Protein AF-A0A955D7P8-F1 (afdb_monomer_lite)

Radius of gyration: 14.55 Å; chains: 1; bounding box: 32×31×32 Å

Structure (mmCIF, N/CA/C/O backbone):
data_AF-A0A955D7P8-F1
#
_entry.id   AF-A0A955D7P8-F1
#
loop_
_atom_site.group_PDB
_atom_site.id
_atom_site.type_symbol
_atom_site.label_atom_id
_atom_site.label_alt_id
_atom_site.label_comp_id
_atom_site.label_asym_id
_atom_site.label_entity_id
_atom_site.label_seq_id
_atom_site.pdbx_PDB_ins_code
_atom_site.Cartn_x
_atom_site.Cartn_y
_atom_site.Cartn_z
_atom_site.occupancy
_atom_site.B_iso_or_equ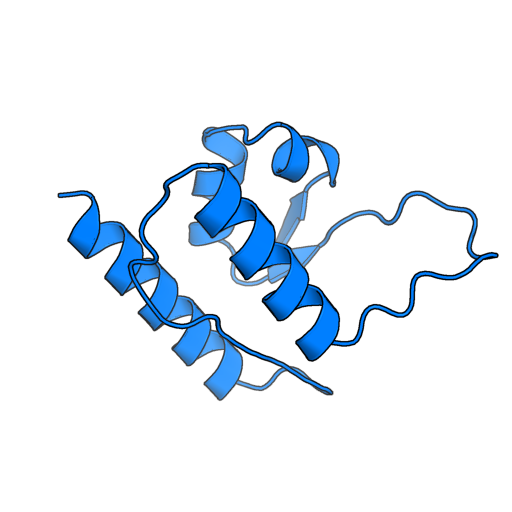iv
_atom_site.auth_seq_id
_atom_site.auth_comp_id
_atom_site.auth_asym_id
_atom_site.auth_atom_id
_atom_site.pdbx_PDB_model_num
ATOM 1 N N . MET A 1 1 ? -11.974 1.093 -14.147 1.00 68.31 1 MET A N 1
ATOM 2 C CA . MET A 1 1 ? -12.188 2.540 -14.276 1.00 68.31 1 MET A CA 1
ATOM 3 C C . MET A 1 1 ? -10.870 3.252 -14.055 1.00 68.31 1 MET A C 1
ATOM 5 O O . MET A 1 1 ? -10.226 3.024 -13.035 1.00 68.31 1 MET A O 1
ATOM 9 N N . ASP A 1 2 ? -10.479 4.079 -15.022 1.00 63.50 2 ASP A N 1
ATOM 10 C CA . ASP A 1 2 ? -9.284 4.917 -14.929 1.00 63.50 2 ASP A CA 1
ATOM 11 C C . ASP A 1 2 ? -9.656 6.241 -14.264 1.00 63.50 2 ASP A C 1
ATOM 13 O O . ASP A 1 2 ? -10.602 6.906 -14.696 1.00 63.50 2 ASP A O 1
ATOM 17 N N . ILE A 1 3 ? -8.914 6.627 -13.227 1.00 67.81 3 ILE A N 1
ATOM 18 C CA . ILE A 1 3 ? -9.091 7.922 -12.565 1.00 67.81 3 ILE A CA 1
ATOM 19 C C . ILE A 1 3 ? -7.801 8.733 -12.618 1.00 67.81 3 ILE A C 1
ATOM 21 O O . ILE A 1 3 ? -6.698 8.224 -12.406 1.00 67.81 3 ILE A O 1
ATOM 25 N N . VAL A 1 4 ? -7.948 10.023 -12.907 1.00 75.00 4 VAL A N 1
ATOM 26 C CA . VAL A 1 4 ? -6.848 10.984 -12.868 1.00 75.00 4 VAL A CA 1
ATOM 27 C C . VAL A 1 4 ? -6.963 11.754 -11.565 1.00 75.00 4 VAL A C 1
ATOM 29 O O . VAL A 1 4 ? -7.986 12.383 -11.304 1.00 75.00 4 VAL A O 1
ATOM 32 N N . VAL A 1 5 ? -5.915 11.701 -10.749 1.00 74.81 5 VAL A N 1
ATOM 33 C CA . VAL A 1 5 ? -5.880 12.369 -9.448 1.00 74.81 5 VAL A CA 1
ATOM 34 C C . VAL A 1 5 ? -4.673 13.297 -9.381 1.00 74.81 5 VAL A C 1
ATOM 36 O O . VAL A 1 5 ? -3.539 12.911 -9.671 1.00 74.81 5 VAL A O 1
ATOM 39 N N . SER A 1 6 ? -4.909 14.557 -9.016 1.00 74.50 6 SER A N 1
ATOM 40 C CA . SER A 1 6 ? -3.808 15.486 -8.753 1.00 74.50 6 SER A CA 1
ATOM 41 C C . SER A 1 6 ? -2.995 14.992 -7.5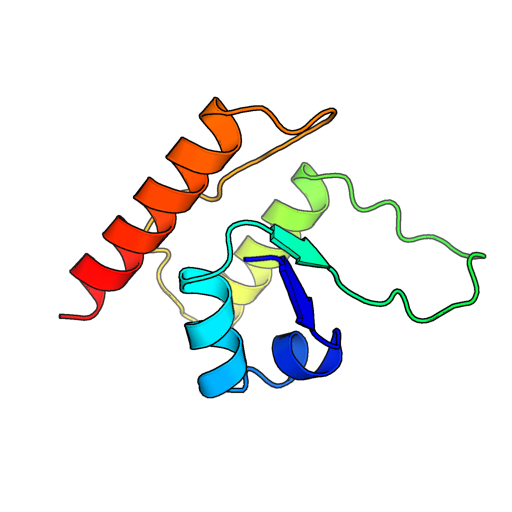48 1.00 74.50 6 SER A C 1
ATOM 43 O O . SER A 1 6 ? -3.598 14.597 -6.544 1.00 74.50 6 SER A O 1
ATOM 45 N N . PRO A 1 7 ? -1.649 15.064 -7.580 1.00 71.62 7 PRO A N 1
ATOM 46 C CA . PRO A 1 7 ? -0.805 14.695 -6.440 1.00 71.62 7 PRO A CA 1
ATOM 47 C C . PRO A 1 7 ? -1.196 15.414 -5.150 1.00 71.62 7 PRO A C 1
ATOM 49 O O . PRO A 1 7 ? -1.001 14.881 -4.061 1.00 71.62 7 PRO A O 1
ATOM 52 N N . TYR A 1 8 ? -1.770 16.613 -5.270 1.00 70.75 8 TYR A N 1
ATOM 53 C CA . TYR A 1 8 ? -2.203 17.400 -4.127 1.00 70.75 8 TYR A CA 1
ATOM 54 C C . TYR A 1 8 ? -3.324 16.733 -3.331 1.00 70.75 8 TYR A C 1
ATOM 56 O O . TYR A 1 8 ? -3.294 16.821 -2.114 1.00 70.75 8 TYR A O 1
ATOM 64 N N . HIS A 1 9 ? -4.246 15.998 -3.961 1.00 74.69 9 HIS A N 1
ATOM 65 C CA . HIS A 1 9 ? -5.294 15.281 -3.218 1.00 74.69 9 HIS A CA 1
ATOM 66 C C . HIS A 1 9 ? -4.726 14.136 -2.366 1.00 74.69 9 HIS A C 1
ATOM 68 O O . HIS A 1 9 ? -5.289 13.796 -1.325 1.00 74.69 9 HIS A O 1
ATOM 74 N N . LEU A 1 10 ? -3.582 13.574 -2.775 1.00 70.12 10 LEU A N 1
ATOM 75 C CA . LEU A 1 10 ? -2.860 12.565 -1.999 1.00 70.12 10 LEU A CA 1
ATOM 76 C C . LEU A 1 10 ? -2.116 13.202 -0.822 1.00 70.12 10 LEU A C 1
ATOM 78 O O . LEU A 1 10 ? -2.142 12.678 0.290 1.00 70.12 10 LEU A O 1
ATOM 82 N N . THR A 1 11 ? -1.457 14.344 -1.043 1.00 65.38 11 THR A N 1
ATOM 83 C CA . THR A 1 11 ? -0.684 15.015 0.013 1.00 65.38 11 THR A CA 1
ATOM 84 C C . THR A 1 11 ? -1.568 15.718 1.041 1.00 65.38 11 THR A C 1
ATOM 86 O O . THR A 1 11 ? -1.175 15.810 2.202 1.00 65.38 11 THR A O 1
ATOM 89 N N . THR A 1 12 ? -2.774 16.148 0.662 1.00 69.12 12 THR A N 1
ATOM 90 C CA . THR A 1 12 ? -3.768 16.732 1.577 1.00 69.12 12 THR A CA 1
ATOM 91 C C . THR A 1 12 ? -4.704 15.702 2.207 1.00 69.12 12 THR A C 1
ATOM 93 O O . THR A 1 12 ? -5.479 16.063 3.089 1.00 69.12 12 THR A O 1
ATOM 96 N N . ARG A 1 13 ? -4.596 14.421 1.821 1.00 73.50 13 ARG A N 1
ATOM 97 C CA . ARG A 1 13 ? -5.385 13.296 2.357 1.00 73.50 13 ARG A CA 1
ATOM 98 C C . ARG A 1 13 ? -6.891 13.524 2.263 1.00 73.50 13 ARG A C 1
ATOM 100 O O . ARG A 1 13 ? -7.634 13.272 3.211 1.00 73.50 13 ARG A O 1
ATOM 107 N N . GLU A 1 14 ? -7.347 14.017 1.124 1.00 77.06 14 GLU A N 1
ATOM 108 C CA . GLU A 1 14 ? -8.766 14.276 0.942 1.00 77.06 14 GLU A CA 1
ATOM 109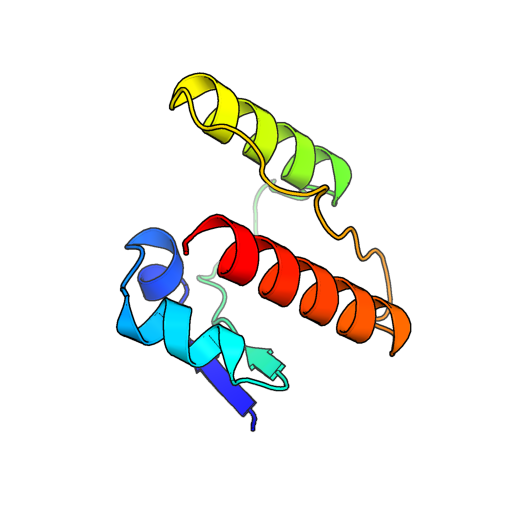 C C . GLU A 1 14 ? -9.553 12.952 0.948 1.00 77.06 14 GLU A C 1
ATOM 111 O O . GLU A 1 14 ? -9.324 12.076 0.112 1.00 77.06 14 GLU A O 1
ATOM 116 N N . ALA A 1 15 ? -10.481 12.789 1.897 1.00 68.44 15 ALA A N 1
ATOM 117 C CA . ALA A 1 15 ? -11.213 11.534 2.092 1.00 68.44 15 ALA A CA 1
ATOM 118 C C . ALA A 1 15 ? -11.926 11.007 0.822 1.00 68.44 15 ALA A C 1
ATOM 120 O O . ALA A 1 15 ? -11.832 9.805 0.563 1.00 68.44 15 ALA A O 1
ATOM 121 N N . PRO A 1 16 ? -12.566 11.850 -0.018 1.00 69.25 16 PRO A N 1
ATOM 122 C CA . PRO A 1 16 ? -13.180 11.396 -1.267 1.00 69.25 16 PRO A CA 1
ATOM 123 C C . PRO A 1 16 ? -12.159 10.862 -2.277 1.00 69.25 16 PRO A C 1
ATOM 125 O O . PRO A 1 16 ? -12.417 9.857 -2.935 1.00 69.25 16 PRO A O 1
ATOM 128 N N . ALA A 1 17 ? -10.984 11.489 -2.377 1.00 73.19 17 ALA A N 1
ATOM 129 C CA . ALA A 1 17 ? -9.922 11.042 -3.275 1.00 73.19 17 ALA A CA 1
ATOM 130 C C . ALA A 1 17 ? -9.331 9.700 -2.821 1.00 73.19 17 ALA A C 1
ATOM 132 O O . ALA A 1 17 ? -9.107 8.815 -3.642 1.00 73.19 17 ALA A O 1
ATOM 133 N N . MET A 1 18 ? -9.151 9.520 -1.509 1.00 77.25 18 MET A N 1
ATOM 134 C CA . MET A 1 18 ? -8.690 8.255 -0.931 1.00 77.25 18 MET A CA 1
ATOM 135 C C . MET A 1 18 ? -9.697 7.123 -1.162 1.00 77.25 18 MET A C 1
ATOM 137 O O . MET A 1 18 ? -9.302 6.024 -1.532 1.00 77.25 18 MET A O 1
ATOM 141 N N . ALA A 1 19 ? -10.996 7.394 -1.012 1.00 71.75 19 ALA A N 1
ATOM 142 C CA . ALA A 1 19 ? -12.046 6.418 -1.299 1.00 71.75 19 ALA A CA 1
ATOM 143 C C . ALA A 1 19 ? -12.124 6.066 -2.796 1.00 71.75 19 ALA A C 1
ATOM 145 O O . ALA A 1 19 ? -12.275 4.898 -3.147 1.00 71.75 19 ALA A O 1
ATOM 146 N N . ALA A 1 20 ? -11.974 7.054 -3.683 1.00 68.50 20 ALA A N 1
ATOM 147 C CA . ALA A 1 20 ? -11.990 6.835 -5.128 1.00 68.50 20 ALA A CA 1
ATOM 148 C C . ALA A 1 20 ? -10.825 5.951 -5.607 1.00 68.50 20 ALA A C 1
ATOM 150 O O . ALA A 1 20 ? -11.010 5.147 -6.518 1.00 68.50 20 ALA A O 1
ATOM 151 N N . LEU A 1 21 ? -9.651 6.046 -4.971 1.00 72.31 21 LEU A N 1
ATOM 152 C CA . LEU A 1 21 ? -8.504 5.178 -5.270 1.00 72.31 21 LEU A CA 1
ATOM 153 C C . LEU A 1 21 ? -8.784 3.704 -4.982 1.00 72.31 21 LEU A C 1
ATOM 155 O O . LEU A 1 21 ? -8.323 2.854 -5.735 1.00 72.31 21 LEU A O 1
ATOM 159 N N . GLN A 1 22 ? -9.574 3.399 -3.950 1.00 75.75 22 GLN A N 1
ATOM 160 C CA . GLN A 1 22 ? -9.928 2.017 -3.608 1.00 75.75 22 GLN A CA 1
ATOM 161 C C . GLN A 1 22 ? -10.843 1.359 -4.650 1.00 75.75 22 GLN A C 1
ATOM 163 O O . GLN A 1 22 ? -10.955 0.138 -4.683 1.00 75.75 22 GLN A O 1
ATOM 168 N N . LEU A 1 23 ? -11.511 2.161 -5.480 1.00 71.38 23 LEU A N 1
ATOM 169 C CA . LEU A 1 23 ? -12.445 1.702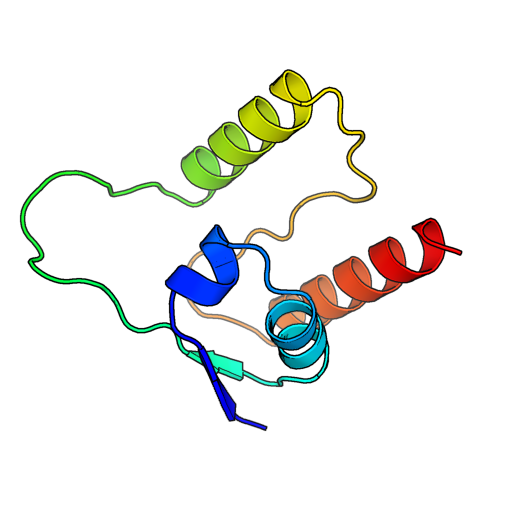 -6.510 1.00 71.38 23 LEU A CA 1
ATOM 170 C C . LEU A 1 23 ? -11.835 1.746 -7.919 1.00 71.38 23 LEU A C 1
ATOM 172 O O . LEU A 1 23 ? -12.492 1.367 -8.890 1.00 71.38 23 LEU A O 1
ATOM 176 N N . ALA A 1 24 ? -10.611 2.255 -8.056 1.00 63.97 24 ALA A N 1
ATOM 177 C CA . ALA A 1 24 ? -9.968 2.435 -9.344 1.00 63.97 24 ALA A CA 1
ATOM 178 C C . ALA A 1 24 ? -9.169 1.198 -9.752 1.00 63.97 24 ALA A C 1
ATOM 180 O O . ALA A 1 24 ? -8.336 0.705 -8.999 1.00 63.97 24 ALA A O 1
ATOM 181 N N . ASP A 1 25 ? -9.340 0.776 -11.005 1.00 61.88 25 ASP A N 1
ATOM 182 C CA . ASP A 1 25 ? -8.470 -0.244 -11.607 1.00 61.88 25 ASP A CA 1
ATOM 183 C C . ASP A 1 25 ? -7.089 0.343 -11.938 1.00 61.88 25 ASP A C 1
ATOM 185 O O . ASP A 1 25 ? -6.092 -0.376 -12.031 1.00 61.88 25 ASP A O 1
ATOM 189 N N . ARG A 1 26 ? -7.031 1.667 -12.152 1.00 56.28 26 ARG A N 1
ATOM 190 C CA . ARG A 1 26 ? -5.805 2.389 -12.492 1.00 56.28 26 ARG A CA 1
ATOM 191 C C . ARG A 1 26 ? -5.898 3.863 -12.097 1.00 56.28 26 ARG A C 1
ATOM 193 O O . ARG A 1 26 ? -6.831 4.563 -12.494 1.00 56.28 26 ARG A O 1
ATOM 200 N N . ALA A 1 27 ? -4.906 4.341 -11.346 1.00 69.56 27 ALA A N 1
ATOM 201 C CA . ALA A 1 27 ? -4.787 5.738 -10.935 1.00 69.56 27 ALA A CA 1
ATOM 202 C C . ALA A 1 27 ? -3.592 6.407 -11.625 1.00 69.56 27 ALA A C 1
ATOM 204 O O . ALA A 1 27 ? -2.466 5.912 -11.561 1.00 69.56 27 ALA A O 1
ATOM 205 N N . ILE A 1 28 ? -3.838 7.541 -12.279 1.00 75.25 28 ILE A N 1
ATOM 206 C CA . ILE A 1 28 ? -2.817 8.319 -12.987 1.00 75.25 28 ILE A CA 1
ATOM 207 C C . ILE A 1 28 ? -2.600 9.625 -12.226 1.00 75.25 28 ILE A C 1
ATOM 209 O O . ILE A 1 28 ? -3.546 10.388 -12.018 1.00 75.25 28 ILE A O 1
ATOM 213 N N . THR A 1 29 ? -1.355 9.893 -11.826 1.00 70.12 29 THR A N 1
ATOM 214 C CA . THR A 1 29 ? -0.974 11.155 -11.179 1.00 70.12 29 THR A CA 1
ATOM 215 C C . THR A 1 29 ? -0.229 12.057 -12.161 1.00 70.12 29 THR A C 1
ATOM 217 O O . THR A 1 29 ? 0.563 11.600 -12.985 1.00 70.12 29 THR A O 1
ATOM 220 N N . MET A 1 30 ? -0.502 13.360 -12.100 1.00 65.94 30 MET A N 1
ATOM 221 C CA . MET A 1 30 ? 0.223 14.365 -12.885 1.00 65.94 30 MET A CA 1
ATOM 222 C C . MET A 1 30 ? 1.554 14.680 -12.194 1.00 65.94 30 MET A C 1
ATOM 224 O O . MET A 1 30 ? 1.553 15.102 -11.043 1.00 65.94 30 MET A O 1
ATOM 228 N N . MET A 1 31 ? 2.694 14.507 -12.863 1.00 56.41 31 MET A N 1
ATOM 229 C CA . MET A 1 31 ? 3.996 14.887 -12.296 1.00 56.41 31 MET A CA 1
ATOM 230 C C . MET A 1 31 ? 4.160 16.420 -12.335 1.00 56.41 31 MET A C 1
ATOM 232 O O . MET A 1 31 ? 4.063 16.990 -13.424 1.00 56.41 31 MET A O 1
ATOM 236 N N . PRO A 1 32 ? 4.452 17.116 -11.219 1.00 52.91 32 PRO A N 1
ATOM 237 C CA . PRO A 1 32 ? 4.869 18.512 -11.288 1.00 52.91 32 PRO A CA 1
ATOM 238 C C . PRO A 1 32 ? 6.301 18.587 -11.848 1.00 52.91 32 PRO A C 1
ATOM 240 O O . PRO A 1 32 ? 7.248 18.085 -11.248 1.00 52.91 32 PRO A O 1
ATOM 243 N N . THR A 1 33 ? 6.460 19.174 -13.032 1.00 46.22 33 THR A N 1
ATOM 244 C CA . THR A 1 33 ? 7.754 19.424 -13.702 1.00 46.22 33 THR A CA 1
ATOM 245 C C . THR A 1 33 ? 8.420 20.734 -13.232 1.00 46.22 33 THR A C 1
ATOM 247 O O . THR A 1 33 ? 7.689 21.651 -12.855 1.00 46.22 33 THR A O 1
ATOM 250 N N . PRO A 1 34 ? 9.776 20.865 -13.285 1.00 56.06 34 PRO A N 1
ATOM 251 C CA . PRO A 1 34 ? 10.664 20.209 -14.250 1.00 56.06 34 PRO A CA 1
ATOM 252 C C . PRO A 1 34 ? 11.649 19.158 -13.710 1.00 56.06 34 PRO A C 1
ATOM 254 O O . PRO A 1 34 ? 12.040 19.117 -12.550 1.00 56.06 34 PRO A O 1
ATOM 257 N N . PHE A 1 35 ? 12.045 18.300 -14.650 1.00 59.56 35 PHE A N 1
ATOM 258 C CA . PHE A 1 35 ? 12.723 17.012 -14.511 1.00 59.56 35 PHE A CA 1
ATOM 259 C C . PHE A 1 35 ? 14.260 17.145 -14.459 1.00 59.56 35 PHE A C 1
ATOM 261 O O . PHE A 1 35 ? 14.971 16.534 -15.254 1.00 59.56 35 PHE A O 1
ATOM 268 N N . ALA A 1 36 ? 14.797 17.967 -13.556 1.00 48.59 36 ALA A N 1
ATOM 269 C CA . ALA A 1 36 ? 16.246 18.082 -13.366 1.00 48.59 36 ALA A CA 1
ATOM 270 C C . ALA A 1 36 ? 16.599 18.258 -11.881 1.00 48.59 36 ALA A C 1
ATOM 272 O O . ALA A 1 36 ? 16.520 19.358 -11.348 1.00 48.59 36 ALA A O 1
ATOM 273 N N . GLY A 1 37 ? 17.008 17.167 -11.223 1.00 46.44 37 GLY A N 1
ATOM 274 C CA . GLY A 1 37 ? 17.595 17.213 -9.877 1.00 46.44 37 GLY A CA 1
ATOM 275 C C . GLY A 1 37 ? 17.077 16.134 -8.925 1.00 46.44 37 GLY A C 1
ATOM 276 O O . GLY A 1 37 ? 16.007 16.270 -8.347 1.00 46.44 37 GLY A O 1
ATOM 277 N N . THR A 1 38 ? 17.866 15.065 -8.768 1.00 54.44 38 THR A N 1
ATOM 278 C CA . THR A 1 38 ? 17.940 14.160 -7.597 1.00 54.44 38 THR A CA 1
ATOM 279 C C . THR A 1 38 ? 16.660 13.914 -6.789 1.00 54.44 38 THR A C 1
ATOM 281 O O . THR A 1 38 ? 16.498 14.424 -5.686 1.00 54.44 38 THR A O 1
ATOM 284 N N . ALA A 1 39 ? 15.826 12.988 -7.257 1.00 49.38 39 ALA A N 1
ATOM 285 C CA . ALA A 1 39 ? 15.054 12.129 -6.358 1.00 49.38 39 ALA A CA 1
ATOM 286 C C . ALA A 1 39 ? 14.751 10.784 -7.031 1.00 49.38 39 ALA A C 1
ATOM 288 O O . ALA A 1 39 ? 13.597 10.390 -7.183 1.00 49.38 39 ALA A O 1
ATOM 289 N N . LYS A 1 40 ? 15.796 10.049 -7.433 1.00 50.44 40 LYS A N 1
ATOM 290 C CA . LYS A 1 40 ? 15.664 8.604 -7.661 1.00 50.44 40 LYS A CA 1
ATOM 291 C C . LYS A 1 40 ? 15.526 7.950 -6.282 1.00 50.44 40 LYS A C 1
ATOM 293 O O . LYS A 1 40 ? 16.511 7.516 -5.700 1.00 50.44 40 LYS A O 1
ATOM 298 N N . ARG A 1 41 ? 14.321 7.971 -5.710 1.00 57.59 41 ARG A N 1
ATOM 299 C CA . ARG A 1 41 ? 13.987 7.071 -4.604 1.00 57.59 41 ARG A CA 1
ATOM 300 C C . ARG A 1 41 ? 13.607 5.754 -5.255 1.00 57.59 41 ARG A C 1
ATOM 302 O O . ARG A 1 41 ? 12.566 5.671 -5.901 1.00 57.59 41 ARG A O 1
ATOM 309 N N . ASP A 1 42 ? 14.502 4.781 -5.171 1.00 72.31 42 ASP A N 1
ATOM 310 C CA . ASP A 1 42 ? 14.141 3.394 -5.433 1.00 72.31 42 ASP A CA 1
ATOM 311 C C . ASP A 1 42 ? 13.037 2.950 -4.453 1.00 72.31 42 ASP A C 1
ATOM 313 O O . ASP A 1 42 ? 12.712 3.640 -3.479 1.00 72.31 42 ASP A O 1
ATOM 317 N N . VAL A 1 43 ? 12.402 1.815 -4.744 1.00 68.75 43 VAL A N 1
ATOM 318 C CA . VAL A 1 43 ? 11.290 1.299 -3.929 1.00 68.75 43 VAL A CA 1
ATOM 319 C C . VAL A 1 43 ? 11.720 1.090 -2.473 1.00 68.75 43 VAL A C 1
ATOM 321 O O . VAL A 1 43 ? 10.948 1.380 -1.564 1.00 68.75 43 VAL A O 1
ATOM 324 N N . GLU A 1 44 ? 12.974 0.706 -2.237 1.00 76.25 44 GLU A N 1
ATOM 325 C CA . GLU A 1 44 ? 13.545 0.569 -0.893 1.00 76.25 44 GLU A CA 1
ATOM 326 C C . GLU A 1 44 ? 13.604 1.906 -0.143 1.00 76.25 44 GLU A C 1
ATOM 328 O O . GLU A 1 44 ? 13.134 2.016 0.991 1.00 76.25 44 GLU A O 1
ATOM 333 N N . GLY A 1 45 ? 14.110 2.960 -0.783 1.00 76.88 45 GLY A N 1
ATOM 334 C CA . GLY A 1 45 ? 14.165 4.303 -0.219 1.00 76.88 45 GLY A CA 1
ATOM 335 C C . GLY A 1 45 ? 12.778 4.892 0.039 1.00 76.88 45 GLY A C 1
ATOM 336 O O . GLY A 1 45 ? 12.592 5.623 1.015 1.00 76.88 45 GLY A O 1
ATOM 337 N N . ALA A 1 46 ? 11.794 4.557 -0.799 1.00 72.75 46 ALA A N 1
ATOM 338 C CA . ALA A 1 46 ? 10.400 4.933 -0.582 1.00 72.75 46 ALA A CA 1
ATOM 339 C C . ALA A 1 46 ? 9.801 4.226 0.647 1.00 72.75 46 ALA A C 1
ATOM 341 O O . ALA A 1 46 ? 9.192 4.891 1.489 1.00 72.75 46 ALA A O 1
ATOM 342 N N . VAL A 1 47 ? 10.030 2.917 0.798 1.00 80.31 47 VAL A N 1
ATOM 343 C CA . VAL A 1 47 ? 9.551 2.145 1.956 1.00 80.31 47 VAL A CA 1
ATOM 344 C C . VAL A 1 47 ? 10.205 2.630 3.249 1.00 80.31 47 VAL A C 1
ATOM 346 O O . VAL A 1 47 ? 9.501 2.948 4.205 1.00 80.31 47 VAL A O 1
ATOM 349 N N . ALA A 1 48 ? 11.527 2.813 3.259 1.00 79.00 48 ALA A N 1
ATOM 350 C CA . ALA A 1 48 ? 12.245 3.313 4.431 1.00 79.00 48 ALA A CA 1
ATOM 351 C C . ALA A 1 48 ? 11.788 4.725 4.847 1.00 79.00 48 ALA A C 1
ATOM 353 O O . ALA A 1 48 ? 11.747 5.060 6.031 1.00 79.00 48 ALA A O 1
ATOM 354 N N . ALA A 1 49 ? 11.440 5.589 3.887 1.00 75.75 49 ALA A N 1
ATOM 355 C CA . ALA A 1 49 ? 10.875 6.901 4.194 1.00 75.75 49 ALA A CA 1
ATOM 356 C C . ALA A 1 49 ? 9.475 6.793 4.823 1.00 75.75 49 ALA A C 1
ATOM 358 O O . ALA A 1 49 ? 9.195 7.495 5.795 1.00 75.75 49 ALA A O 1
ATOM 359 N N . ALA A 1 50 ? 8.622 5.903 4.307 1.00 76.25 50 ALA A N 1
ATOM 360 C CA . ALA A 1 50 ? 7.295 5.658 4.863 1.00 76.25 50 ALA A CA 1
ATOM 361 C C . ALA A 1 50 ? 7.369 5.115 6.300 1.00 76.25 50 ALA A C 1
ATOM 363 O O . ALA A 1 50 ? 6.684 5.635 7.179 1.00 76.25 50 ALA A O 1
ATOM 364 N N . GLU A 1 51 ? 8.255 4.154 6.570 1.00 82.50 51 GLU A N 1
ATOM 365 C CA . GLU A 1 51 ? 8.474 3.598 7.914 1.00 82.50 51 GLU A CA 1
ATOM 366 C C . GLU A 1 51 ? 8.908 4.670 8.922 1.00 82.50 51 GLU A C 1
ATOM 368 O O . GLU A 1 51 ? 8.388 4.718 10.041 1.00 82.50 51 GLU A O 1
ATOM 373 N N . ARG A 1 52 ? 9.805 5.585 8.522 1.00 81.50 52 ARG A N 1
ATOM 374 C CA . ARG A 1 52 ? 10.213 6.719 9.371 1.00 81.50 52 ARG A CA 1
ATOM 375 C C . ARG A 1 52 ? 9.042 7.637 9.708 1.00 81.50 52 ARG A C 1
ATOM 377 O O . ARG A 1 52 ? 8.930 8.067 10.851 1.00 81.50 52 ARG A O 1
ATOM 384 N N . ILE A 1 53 ? 8.177 7.932 8.737 1.00 76.56 53 IL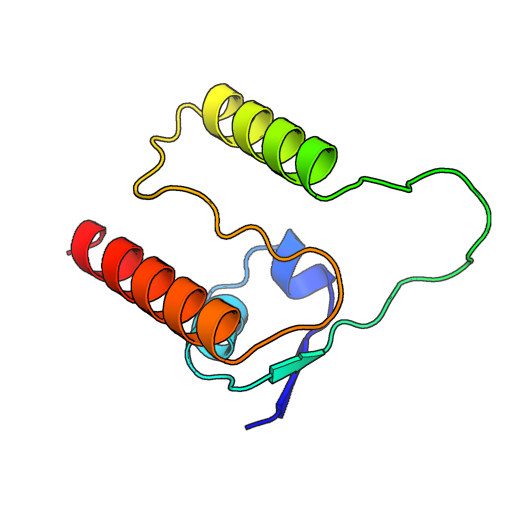E A N 1
ATOM 385 C CA . ILE A 1 53 ? 6.995 8.781 8.947 1.00 76.56 53 ILE A CA 1
ATOM 386 C C . ILE A 1 53 ? 5.997 8.089 9.879 1.00 76.56 53 ILE A C 1
ATOM 388 O O . ILE A 1 53 ? 5.565 8.696 10.855 1.00 76.56 53 ILE A O 1
ATOM 392 N N . VAL A 1 54 ? 5.662 6.823 9.610 1.00 79.31 54 VAL A N 1
ATOM 393 C CA . VAL A 1 54 ? 4.754 6.015 10.444 1.00 79.31 54 VAL A CA 1
ATOM 394 C C . VAL A 1 54 ? 5.252 5.980 11.888 1.00 79.31 54 VAL A C 1
ATOM 396 O O . VAL A 1 54 ? 4.495 6.284 12.808 1.00 79.31 54 VAL A O 1
ATOM 399 N N . THR A 1 55 ? 6.547 5.719 12.077 1.00 83.38 55 THR A N 1
ATOM 400 C CA . THR A 1 55 ? 7.185 5.720 13.400 1.00 83.38 55 THR A CA 1
ATOM 401 C C . THR A 1 55 ? 7.114 7.099 14.059 1.00 83.38 55 THR A C 1
ATOM 403 O O . THR A 1 55 ? 6.693 7.207 15.207 1.00 83.38 55 THR A O 1
ATOM 406 N N . GLY A 1 56 ? 7.481 8.166 13.340 1.00 86.38 56 GLY A N 1
ATOM 407 C CA . GLY A 1 56 ? 7.487 9.532 13.873 1.00 86.38 56 GLY A CA 1
ATOM 408 C C . GLY A 1 56 ? 6.101 10.054 14.265 1.00 86.38 56 GLY A C 1
ATOM 409 O O . GLY A 1 56 ? 5.995 10.896 15.151 1.00 86.38 56 GLY A O 1
ATOM 410 N N . LEU A 1 57 ? 5.041 9.534 13.644 1.00 85.44 57 LEU A N 1
ATOM 411 C CA . LEU A 1 57 ? 3.651 9.855 13.976 1.00 85.44 57 LEU A CA 1
ATOM 412 C C . LEU A 1 57 ? 3.053 8.940 15.060 1.00 85.44 57 LEU A C 1
ATOM 414 O O . LEU A 1 57 ? 1.893 9.119 15.426 1.00 85.44 57 LEU A O 1
ATOM 418 N N . GLY A 1 58 ? 3.810 7.957 15.565 1.00 83.94 58 GLY A N 1
ATOM 419 C CA . GLY A 1 58 ? 3.314 6.967 16.528 1.00 83.94 58 GLY A CA 1
ATOM 420 C C . GLY A 1 58 ? 2.244 6.040 15.946 1.00 83.94 58 GLY A C 1
ATOM 421 O O . GLY A 1 58 ? 1.409 5.508 16.676 1.00 83.94 58 GLY A O 1
ATOM 422 N N . TRP A 1 59 ? 2.226 5.879 14.624 1.00 84.12 59 TRP A N 1
ATOM 423 C CA . TRP A 1 59 ? 1.255 5.043 13.932 1.00 84.12 59 TRP A CA 1
ATOM 424 C C . TRP A 1 59 ? 1.703 3.585 13.923 1.00 84.12 59 TRP A C 1
ATOM 426 O O . TRP A 1 59 ? 2.891 3.276 13.837 1.00 84.12 59 TRP A O 1
ATOM 436 N N . LYS A 1 60 ? 0.733 2.672 13.978 1.00 85.06 60 LYS A N 1
ATOM 437 C CA . LYS A 1 60 ? 0.983 1.236 13.870 1.00 85.06 60 LYS A CA 1
ATOM 438 C C . LYS A 1 60 ? 0.671 0.772 12.452 1.00 85.06 60 LYS A C 1
ATOM 440 O O . LYS A 1 60 ? -0.4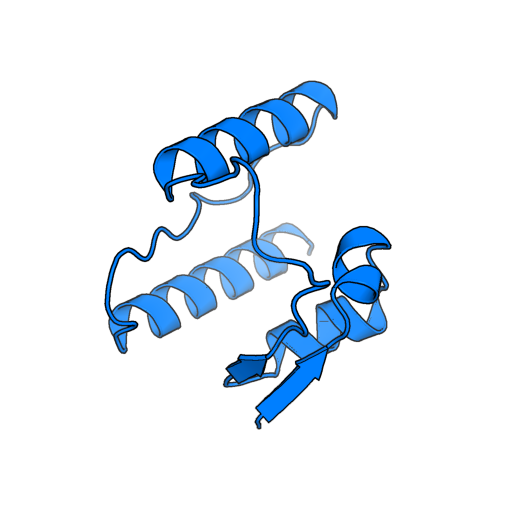38 0.975 11.967 1.00 85.06 60 LYS A O 1
ATOM 445 N N . ALA A 1 61 ? 1.639 0.128 11.806 1.00 83.81 61 ALA A N 1
ATOM 446 C CA . ALA A 1 61 ? 1.401 -0.539 10.533 1.00 83.81 61 ALA A CA 1
ATOM 447 C C . ALA A 1 61 ? 0.424 -1.710 10.727 1.00 83.81 61 ALA A C 1
ATOM 449 O O . ALA A 1 61 ? 0.579 -2.513 11.649 1.00 83.81 61 ALA A O 1
ATOM 450 N N . VAL A 1 62 ? -0.576 -1.791 9.852 1.00 85.56 62 VAL A N 1
ATOM 451 C CA . VAL A 1 62 ? -1.617 -2.833 9.881 1.00 85.56 62 VAL A CA 1
ATOM 452 C C . VAL A 1 62 ? -1.335 -3.985 8.914 1.00 85.56 62 VAL A C 1
ATOM 454 O O . VAL A 1 62 ? -1.913 -5.056 9.050 1.00 85.56 62 VAL A O 1
ATOM 457 N N . ALA A 1 63 ? -0.417 -3.782 7.968 1.00 86.88 63 ALA A N 1
ATOM 458 C CA . ALA A 1 63 ? 0.028 -4.764 6.989 1.00 86.88 63 ALA A CA 1
ATOM 459 C C . ALA A 1 63 ? 1.418 -4.381 6.452 1.00 86.88 63 ALA A C 1
ATOM 461 O O . ALA A 1 63 ? 1.867 -3.242 6.616 1.00 86.88 63 ALA A O 1
ATOM 462 N N . ALA A 1 64 ? 2.095 -5.332 5.805 1.00 86.56 64 ALA A N 1
ATOM 463 C CA . ALA A 1 64 ? 3.345 -5.066 5.100 1.00 86.56 64 ALA A CA 1
ATOM 464 C C . ALA A 1 64 ? 3.095 -4.229 3.825 1.00 86.56 64 ALA A C 1
ATOM 466 O O . ALA A 1 64 ? 2.051 -4.384 3.190 1.00 86.56 64 ALA A O 1
ATOM 467 N N . PRO A 1 65 ? 4.037 -3.355 3.419 1.00 84.38 65 PRO A N 1
ATOM 468 C CA . PRO A 1 65 ? 3.897 -2.588 2.187 1.00 84.38 65 PRO A CA 1
ATOM 469 C C . PRO A 1 65 ? 4.036 -3.491 0.956 1.00 84.38 65 PRO A C 1
ATOM 471 O O . PRO A 1 65 ? 4.945 -4.319 0.885 1.00 84.38 65 PRO A O 1
ATOM 474 N N . VAL A 1 66 ? 3.189 -3.271 -0.050 1.00 85.94 66 VAL A N 1
ATOM 475 C CA . VAL A 1 66 ? 3.358 -3.881 -1.376 1.00 85.94 66 VAL A CA 1
ATOM 476 C C . VAL A 1 66 ? 4.499 -3.170 -2.103 1.00 85.94 66 VAL A C 1
ATOM 478 O O . VAL A 1 66 ? 4.522 -1.942 -2.204 1.00 85.94 66 VAL A O 1
ATOM 481 N N . ARG A 1 67 ? 5.469 -3.947 -2.594 1.00 83.12 67 ARG A N 1
ATOM 482 C CA . ARG A 1 67 ? 6.645 -3.459 -3.325 1.00 83.12 67 ARG A CA 1
ATOM 483 C C . ARG A 1 67 ? 6.568 -3.956 -4.764 1.00 83.12 67 ARG A C 1
ATOM 485 O O . ARG A 1 67 ? 6.664 -5.154 -4.988 1.00 83.12 67 ARG A O 1
ATOM 492 N N . CYS A 1 68 ? 6.448 -3.039 -5.719 1.00 79.50 68 CYS A N 1
ATOM 493 C CA . CYS A 1 68 ? 6.438 -3.354 -7.147 1.00 79.50 68 CYS A CA 1
ATOM 494 C C . CYS A 1 68 ? 7.631 -2.664 -7.820 1.00 79.50 68 CYS A C 1
ATOM 496 O O . CYS A 1 68 ? 7.724 -1.436 -7.815 1.00 79.50 68 CYS A O 1
ATOM 498 N N . VAL A 1 69 ? 8.557 -3.447 -8.379 1.00 78.75 69 VAL A N 1
ATOM 499 C CA . VAL A 1 69 ? 9.742 -2.956 -9.100 1.00 78.75 69 VAL A CA 1
ATOM 500 C C . VAL A 1 69 ? 9.708 -3.509 -10.519 1.00 78.75 69 VAL A C 1
ATOM 502 O O . VAL A 1 69 ? 9.666 -4.719 -10.705 1.00 78.75 69 VAL A O 1
ATOM 505 N N . GLY A 1 70 ? 9.791 -2.628 -11.518 1.00 73.38 70 GLY A N 1
ATOM 506 C CA . GLY A 1 70 ? 9.710 -3.018 -12.926 1.00 73.38 70 GLY A CA 1
ATOM 507 C C . GLY A 1 70 ? 8.287 -2.918 -13.471 1.00 73.38 70 GLY A C 1
ATOM 508 O O . GLY A 1 70 ? 7.562 -1.981 -13.137 1.00 73.38 70 GLY A O 1
ATOM 509 N N . GLU A 1 71 ? 7.917 -3.837 -14.359 1.00 78.56 71 GLU A N 1
ATOM 510 C CA . GLU A 1 71 ? 6.586 -3.872 -14.967 1.00 78.56 71 GLU A CA 1
ATOM 511 C C . GLU A 1 71 ? 5.536 -4.381 -13.970 1.00 78.56 71 GLU A C 1
ATOM 513 O O . GLU A 1 71 ? 5.778 -5.340 -13.243 1.00 78.56 71 GLU A O 1
ATOM 518 N N . VAL A 1 72 ? 4.366 -3.738 -13.946 1.00 80.00 72 VAL A N 1
ATOM 519 C CA . VAL A 1 72 ? 3.259 -4.099 -13.050 1.00 80.00 72 VAL A CA 1
ATOM 520 C C . VAL A 1 72 ? 2.546 -5.342 -13.574 1.00 80.00 72 VAL A C 1
ATOM 522 O O . VAL A 1 72 ? 2.002 -5.345 -14.679 1.00 80.00 72 VAL A O 1
ATOM 525 N N . THR A 1 73 ? 2.477 -6.376 -12.747 1.00 86.44 73 THR A N 1
ATOM 526 C CA . THR A 1 73 ? 1.839 -7.655 -13.067 1.00 86.44 73 THR A CA 1
ATOM 527 C C . THR A 1 73 ? 0.435 -7.763 -12.462 1.00 86.44 73 THR A C 1
ATOM 529 O O . THR A 1 73 ? -0.049 -6.869 -11.764 1.00 86.44 73 THR A O 1
ATOM 532 N N . SER A 1 74 ? -0.274 -8.861 -12.742 1.00 84.06 74 SER A N 1
ATOM 533 C CA . SER A 1 74 ? -1.527 -9.175 -12.040 1.00 84.06 74 SER A CA 1
ATOM 534 C C . SER A 1 74 ? -1.307 -9.477 -10.559 1.00 84.06 74 SER A C 1
ATOM 536 O O . SER A 1 74 ? -2.124 -9.059 -9.749 1.00 84.06 74 SER A O 1
ATOM 538 N N . ALA A 1 75 ? -0.185 -10.107 -10.199 1.00 88.38 75 ALA A N 1
ATOM 539 C CA . ALA A 1 75 ? 0.134 -10.421 -8.808 1.00 88.38 75 ALA A CA 1
ATOM 540 C C . ALA A 1 75 ? 0.295 -9.153 -7.953 1.00 88.38 75 ALA A C 1
ATOM 542 O O . ALA A 1 75 ? -0.126 -9.131 -6.799 1.00 88.38 75 ALA A O 1
ATOM 543 N N . ASP A 1 76 ? 0.834 -8.074 -8.529 1.00 82.75 76 ASP A N 1
ATOM 544 C CA . ASP A 1 76 ? 0.941 -6.782 -7.840 1.00 82.75 76 ASP A CA 1
ATOM 545 C C . ASP A 1 76 ? -0.439 -6.178 -7.546 1.00 82.75 76 ASP A C 1
ATOM 547 O O . ASP A 1 76 ? -0.650 -5.578 -6.492 1.00 82.75 76 ASP A O 1
ATOM 551 N N . ARG A 1 77 ? -1.403 -6.359 -8.459 1.00 84.56 77 ARG A N 1
ATOM 552 C CA . ARG A 1 77 ? -2.782 -5.895 -8.253 1.00 84.56 77 ARG A CA 1
ATOM 553 C C . ARG A 1 77 ? -3.484 -6.698 -7.169 1.00 84.56 77 ARG A C 1
ATOM 555 O O . ARG A 1 77 ? -4.110 -6.095 -6.301 1.00 84.56 77 ARG A O 1
ATOM 562 N N . ASP A 1 78 ? -3.326 -8.018 -7.183 1.00 86.31 78 ASP A N 1
ATOM 563 C CA . ASP A 1 78 ? -3.891 -8.897 -6.157 1.00 86.31 78 ASP A CA 1
ATOM 564 C C . ASP A 1 78 ? -3.301 -8.563 -4.775 1.00 86.31 78 ASP A C 1
ATOM 566 O O . ASP A 1 78 ? -4.028 -8.443 -3.792 1.00 86.31 78 ASP A O 1
ATOM 570 N N . ALA A 1 79 ? -1.994 -8.294 -4.697 1.00 82.56 79 ALA A N 1
ATOM 571 C CA . ALA A 1 79 ? -1.346 -7.869 -3.457 1.00 82.56 79 ALA A CA 1
ATOM 572 C C . ALA A 1 79 ? -1.877 -6.517 -2.942 1.00 82.56 79 ALA A C 1
ATOM 574 O O . ALA A 1 79 ? -2.101 -6.351 -1.741 1.00 82.56 79 ALA A O 1
ATOM 575 N N . CYS A 1 80 ? -2.108 -5.545 -3.832 1.00 82.62 80 CYS A N 1
ATOM 576 C CA . CYS A 1 80 ? -2.731 -4.268 -3.471 1.00 82.62 80 CYS A CA 1
ATOM 577 C C . CYS A 1 80 ? -4.179 -4.438 -2.992 1.00 82.62 80 CYS A C 1
ATOM 579 O O . CYS A 1 80 ? -4.593 -3.753 -2.053 1.00 82.62 80 CYS A O 1
ATOM 581 N N . TRP A 1 81 ? -4.934 -5.352 -3.605 1.00 86.00 81 TRP A N 1
ATOM 582 C CA . TRP A 1 81 ? -6.291 -5.686 -3.178 1.00 86.00 81 TRP A CA 1
ATOM 583 C C . TRP A 1 81 ? -6.306 -6.236 -1.749 1.00 86.00 81 TRP A C 1
ATOM 585 O O . TRP A 1 81 ? -7.016 -5.706 -0.893 1.00 86.00 81 TRP A O 1
ATOM 595 N N . GLU A 1 82 ? -5.456 -7.222 -1.457 1.00 89.00 82 GLU A N 1
ATOM 596 C CA . GLU A 1 82 ? -5.329 -7.811 -0.118 1.00 89.00 82 GLU A CA 1
ATOM 597 C C . GLU A 1 82 ? -4.868 -6.794 0.935 1.00 89.00 82 GLU A C 1
ATOM 599 O O . GLU A 1 82 ? -5.366 -6.785 2.066 1.00 89.00 82 GLU A O 1
ATOM 604 N N . LEU A 1 83 ? -3.965 -5.877 0.568 1.00 84.81 83 LEU A N 1
ATOM 605 C CA . LEU A 1 83 ? -3.554 -4.775 1.440 1.00 84.81 83 LEU A CA 1
ATOM 606 C C . LEU A 1 83 ? -4.745 -3.870 1.798 1.00 84.81 83 LEU A C 1
ATOM 608 O O . LEU A 1 83 ? -4.935 -3.531 2.969 1.00 84.81 83 LEU A O 1
ATOM 612 N N . GLY A 1 84 ? -5.557 -3.497 0.805 1.00 83.00 84 GLY A N 1
ATOM 613 C CA . GLY A 1 84 ? -6.761 -2.690 1.003 1.00 83.00 84 GLY A CA 1
ATOM 614 C C . GLY A 1 84 ? -7.810 -3.400 1.860 1.00 83.00 84 GLY A C 1
ATOM 615 O O . GLY A 1 84 ? -8.355 -2.796 2.786 1.00 83.00 84 GLY A O 1
ATOM 616 N N . ALA A 1 85 ? -8.047 -4.688 1.600 1.00 84.12 85 ALA A N 1
ATOM 617 C CA . ALA A 1 85 ? -8.959 -5.518 2.379 1.00 84.12 85 ALA A CA 1
ATOM 618 C C . ALA A 1 85 ? -8.510 -5.629 3.844 1.00 84.12 85 ALA A C 1
ATOM 620 O O . ALA A 1 85 ? -9.316 -5.434 4.754 1.00 84.12 85 ALA A O 1
ATOM 621 N N . THR A 1 86 ? -7.213 -5.854 4.077 1.00 86.94 86 THR A N 1
ATOM 622 C CA . THR A 1 86 ? -6.630 -5.906 5.426 1.00 86.94 86 THR A CA 1
ATOM 623 C C . THR A 1 86 ? -6.809 -4.576 6.150 1.00 86.94 86 THR A C 1
ATOM 625 O O . THR A 1 86 ? -7.291 -4.549 7.280 1.00 86.94 86 THR A O 1
ATOM 628 N N . ALA A 1 87 ? -6.483 -3.457 5.496 1.00 86.38 87 ALA A N 1
ATOM 629 C CA . ALA A 1 87 ? -6.652 -2.134 6.086 1.00 86.38 87 ALA A CA 1
ATOM 630 C C . ALA A 1 87 ? -8.117 -1.870 6.475 1.00 86.38 87 ALA A C 1
ATOM 632 O O . ALA A 1 87 ? -8.381 -1.467 7.607 1.00 86.38 87 ALA A O 1
ATOM 633 N N . ALA A 1 88 ? -9.069 -2.164 5.584 1.00 84.19 88 ALA A N 1
ATOM 634 C CA . ALA A 1 88 ? -10.497 -2.019 5.864 1.00 84.19 88 ALA A CA 1
ATOM 635 C C . ALA A 1 88 ? -10.955 -2.897 7.041 1.00 84.19 88 ALA A C 1
ATOM 637 O O . ALA A 1 88 ? -11.657 -2.410 7.924 1.00 84.19 88 ALA A O 1
ATOM 638 N N . ALA A 1 89 ? -10.507 -4.155 7.098 1.00 89.38 89 ALA A N 1
ATOM 639 C CA . ALA A 1 89 ? -10.828 -5.075 8.187 1.00 89.38 89 ALA A CA 1
ATOM 640 C C . ALA A 1 89 ? -10.277 -4.617 9.549 1.00 89.38 89 ALA A C 1
ATOM 642 O O . ALA A 1 89 ? -10.856 -4.951 10.575 1.00 89.38 89 ALA A O 1
ATOM 643 N N . THR A 1 90 ? -9.182 -3.848 9.573 1.00 84.81 90 THR A N 1
ATOM 644 C CA . THR A 1 90 ? -8.613 -3.293 10.817 1.00 84.81 90 THR A CA 1
ATOM 645 C C . THR A 1 90 ? -9.247 -1.982 11.288 1.00 84.81 90 THR A C 1
ATOM 647 O O . THR A 1 90 ? -8.945 -1.535 12.393 1.00 84.81 90 THR A O 1
ATOM 650 N N . LEU A 1 91 ? -10.077 -1.341 10.458 1.00 76.56 91 LEU A N 1
ATOM 651 C CA . LEU A 1 91 ? -10.765 -0.084 10.784 1.00 76.56 91 LEU A CA 1
ATOM 652 C C . LEU A 1 91 ? -12.183 -0.290 11.343 1.00 76.56 91 LEU A C 1
ATOM 654 O O . LEU A 1 91 ? -12.788 0.679 11.803 1.00 76.56 91 LEU A O 1
ATOM 658 N N . LEU A 1 92 ? -12.702 -1.517 11.273 1.00 54.62 92 LEU A N 1
ATOM 659 C CA . LEU A 1 92 ? -13.970 -1.951 11.868 1.00 54.62 92 LEU A CA 1
ATOM 660 C C . LEU A 1 92 ? -13.732 -2.531 13.266 1.00 54.62 92 LEU A C 1
ATOM 662 O O . LEU A 1 92 ? -14.598 -2.290 14.136 1.00 54.62 92 LEU A O 1
#

pLDDT: mean 74.41, std 10.99, range [46.22, 89.38]

Secondary structure (DSSP, 8-state):
-EEEE-HHHHHTT-HHHHHHHHT-SEEEEPP-S---S-----HHHHHHHHHHHHHHTTPPPSSPPP---SS--HHHHHHHHHHHHHHHHHH-

Foldseek 3Di:
DEDEDEVVCVVVVPVVVVVVVLVDPYYHYDDPDDDDDDDPCAQVNVQVVVVVVCVVVVHDDQDDDQGDDDDDDVVSVVVVNVSVVSVVVVVD

Sequence (92 aa):
MDIVVSPYHLTTREAPAMAALQLADRAITMMPTPFAGTAKRDVEGAVAAAERIVTGLGWKAVAAPVRCVGEVTSADRDACWELGATAAATLL